Protein AF-A0A7R7DJ09-F1 (afdb_monomer_lite)

Foldseek 3Di:
DADLPLDWADQQKWKFQCQPQAPVRVPHHTWTWHFRDWAADPPDRQWIWTWGATPVPGRPDIDIGIGRSSRIRIDPHPDD

Organism: NCBI:txid227318

Radius of gyration: 11.44 Å; chains: 1; bounding box: 32×28×27 Å

Sequence (80 aa):
MVAMTGVIPRPGDVVHILQGASWLFADREIRRFRVWRAEALPGQSGWCELTGWDLDANPQTLITYDLLVAGLIIRPGDQW

pLDDT: mean 77.98, std 14.67, range [28.09, 92.62]

Secondary structure (DSSP, 8-state):
------SPPPTTPEEEE-TTSSGGGTTSPPEEEEEEEEEEPTTSTTEEEEEEEETTTEEEEEEEEEEEGGGEEEETT---

Structure (mmCIF, N/CA/C/O backbone):
data_AF-A0A7R7DJ09-F1
#
_entry.id   AF-A0A7R7DJ09-F1
#
loop_
_atom_site.group_PDB
_atom_site.id
_atom_site.type_symbol
_atom_site.label_atom_id
_atom_site.label_alt_id
_atom_site.label_comp_id
_atom_site.label_asym_id
_atom_site.label_entity_id
_atom_site.label_seq_id
_atom_site.pdbx_PDB_ins_code
_atom_site.Car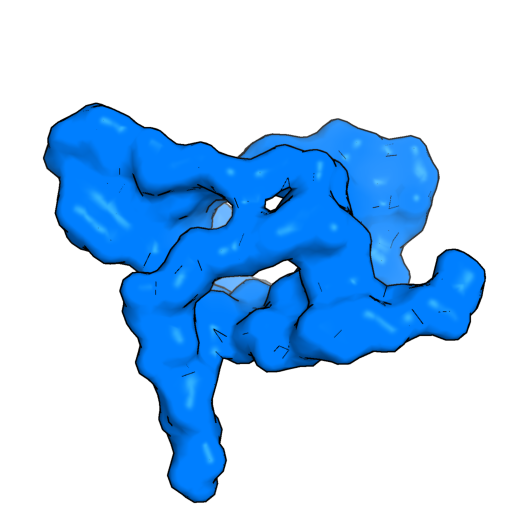tn_x
_atom_site.Cartn_y
_atom_site.Cartn_z
_atom_site.occupancy
_atom_site.B_iso_or_equiv
_atom_site.auth_seq_id
_atom_site.auth_comp_id
_atom_site.auth_asym_id
_atom_site.auth_atom_id
_atom_site.pdbx_PDB_model_num
ATOM 1 N N . MET A 1 1 ? -16.669 -2.599 -14.032 1.00 28.09 1 MET A N 1
ATOM 2 C CA . MET A 1 1 ? -16.976 -2.558 -12.587 1.00 28.09 1 MET A CA 1
ATOM 3 C C . MET A 1 1 ? -15.656 -2.774 -11.857 1.00 28.09 1 MET A C 1
ATOM 5 O O . MET A 1 1 ? -15.101 -3.855 -11.981 1.00 28.09 1 MET A O 1
ATOM 9 N N . VAL A 1 2 ? -15.080 -1.734 -11.247 1.00 34.25 2 VAL A N 1
ATOM 10 C CA . VAL A 1 2 ? -13.813 -1.829 -10.497 1.00 34.25 2 VAL A CA 1
ATOM 11 C C . VAL A 1 2 ? -14.184 -1.991 -9.030 1.00 34.25 2 VAL A C 1
ATOM 13 O O . VAL A 1 2 ? -14.901 -1.152 -8.491 1.00 34.25 2 VAL A O 1
ATOM 16 N N . ALA A 1 3 ? -13.768 -3.089 -8.404 1.00 35.59 3 ALA A N 1
ATOM 17 C CA . ALA A 1 3 ? -13.981 -3.285 -6.979 1.00 35.59 3 ALA A CA 1
ATOM 18 C C . ALA A 1 3 ? -13.043 -2.337 -6.218 1.00 35.59 3 ALA A C 1
ATOM 20 O O . ALA A 1 3 ? -11.839 -2.572 -6.168 1.00 35.59 3 ALA A O 1
ATOM 21 N N . MET A 1 4 ? -13.590 -1.255 -5.656 1.00 49.34 4 MET A N 1
ATOM 22 C CA . MET A 1 4 ? -12.914 -0.495 -4.605 1.00 49.34 4 MET A CA 1
ATOM 23 C C . MET A 1 4 ? -12.884 -1.394 -3.375 1.00 49.34 4 MET A C 1
ATOM 25 O O . MET A 1 4 ? -13.895 -1.592 -2.699 1.00 49.34 4 MET A O 1
ATOM 29 N N . THR A 1 5 ? -11.748 -2.030 -3.131 1.00 54.66 5 THR A N 1
ATOM 30 C CA . THR A 1 5 ? -11.594 -2.913 -1.985 1.00 54.66 5 THR A CA 1
ATOM 31 C C . THR A 1 5 ? -11.352 -2.026 -0.775 1.00 54.66 5 THR A C 1
ATOM 33 O O . THR A 1 5 ? -10.246 -1.533 -0.606 1.00 54.66 5 THR A O 1
ATOM 36 N N . GLY A 1 6 ? -12.366 -1.804 0.070 1.00 61.72 6 GLY A N 1
ATOM 37 C CA . GLY A 1 6 ? -12.232 -1.168 1.394 1.00 61.72 6 GLY A CA 1
ATOM 38 C C . GLY A 1 6 ? -11.399 -2.003 2.382 1.00 61.72 6 GLY A C 1
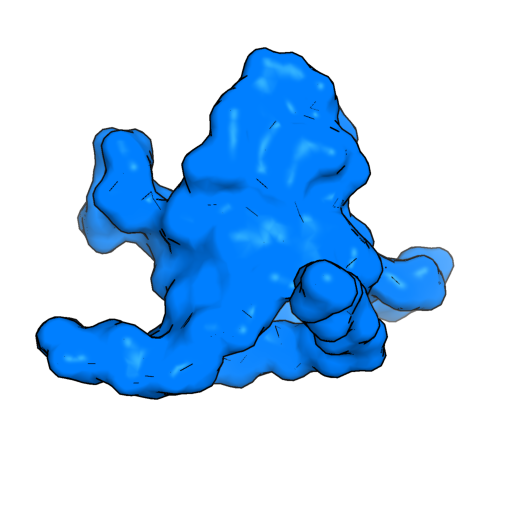ATOM 39 O O . GLY A 1 6 ? -11.754 -2.133 3.547 1.00 61.72 6 GLY A O 1
ATOM 40 N N . VAL A 1 7 ? -10.342 -2.644 1.889 1.00 79.00 7 VAL A N 1
ATOM 41 C CA . VAL A 1 7 ? -9.522 -3.659 2.538 1.00 79.00 7 VAL A CA 1
ATOM 42 C C . VAL A 1 7 ? -8.088 -3.159 2.527 1.00 79.00 7 VAL A C 1
ATOM 44 O O . VAL A 1 7 ? -7.610 -2.667 1.511 1.00 79.00 7 VAL A O 1
ATOM 47 N N . ILE A 1 8 ? -7.399 -3.294 3.654 1.00 84.94 8 ILE A N 1
ATOM 48 C CA . ILE A 1 8 ? -5.993 -2.906 3.761 1.00 84.94 8 ILE A CA 1
ATOM 49 C C . ILE A 1 8 ? -5.140 -3.919 2.973 1.00 84.94 8 ILE A C 1
ATOM 51 O O . ILE A 1 8 ? -5.295 -5.126 3.196 1.00 84.94 8 ILE A O 1
ATOM 55 N N . PRO A 1 9 ? -4.261 -3.462 2.063 1.00 87.81 9 PRO A N 1
ATOM 56 C CA . PRO A 1 9 ? -3.368 -4.332 1.296 1.00 87.81 9 PRO A CA 1
ATOM 57 C C . PRO A 1 9 ? -2.433 -5.154 2.186 1.00 87.81 9 PRO A C 1
ATOM 59 O O . PRO A 1 9 ? -2.042 -4.715 3.265 1.00 87.81 9 PRO A O 1
ATOM 62 N N . ARG A 1 10 ? -2.038 -6.347 1.745 1.00 89.25 10 ARG A N 1
ATOM 63 C CA . ARG A 1 10 ? -1.105 -7.208 2.483 1.00 89.25 10 ARG A CA 1
ATOM 64 C C . ARG A 1 10 ? 0.326 -7.044 1.970 1.00 89.25 10 ARG A C 1
ATOM 66 O O . ARG A 1 10 ? 0.519 -6.704 0.803 1.00 89.25 10 ARG A O 1
ATOM 73 N N . PRO A 1 11 ? 1.345 -7.338 2.800 1.00 90.88 11 PRO A N 1
ATOM 74 C CA . PRO A 1 11 ? 2.717 -7.479 2.322 1.00 90.88 11 PRO A CA 1
ATOM 75 C C . PRO A 1 11 ? 2.798 -8.418 1.110 1.00 90.88 11 PRO A C 1
ATOM 77 O O . PRO A 1 11 ? 2.256 -9.523 1.136 1.00 90.88 11 PRO A O 1
ATOM 80 N N . GLY A 1 12 ? 3.473 -7.971 0.055 1.00 88.75 12 GLY A N 1
ATOM 81 C CA . GLY A 1 12 ? 3.606 -8.667 -1.224 1.00 88.75 12 GLY A CA 1
ATOM 82 C C . GLY A 1 12 ? 2.552 -8.295 -2.271 1.00 88.75 12 GLY A C 1
ATOM 83 O O . GLY A 1 12 ? 2.794 -8.527 -3.457 1.00 88.75 12 GLY A O 1
ATOM 84 N N . ASP A 1 13 ? 1.432 -7.678 -1.890 1.00 90.25 13 ASP A N 1
ATOM 85 C CA . ASP A 1 13 ? 0.440 -7.216 -2.863 1.00 90.25 13 ASP A CA 1
ATOM 86 C C . ASP A 1 13 ? 1.022 -6.118 -3.759 1.00 90.25 13 ASP A C 1
ATOM 88 O O . ASP A 1 13 ? 1.859 -5.313 -3.338 1.00 90.25 13 ASP A O 1
ATOM 92 N N . VAL A 1 14 ? 0.562 -6.066 -5.008 1.00 89.44 14 VAL A N 1
ATOM 93 C CA . VAL A 1 14 ? 0.791 -4.913 -5.879 1.00 89.44 14 VAL A CA 1
ATOM 94 C C . VAL A 1 14 ? -0.480 -4.083 -5.878 1.00 89.44 14 VAL A C 1
ATOM 96 O O . VAL A 1 14 ? -1.541 -4.548 -6.290 1.00 89.44 14 VAL A O 1
ATOM 99 N N . VAL A 1 15 ? -0.386 -2.845 -5.408 1.00 88.44 15 VAL A N 1
ATOM 100 C CA . VAL A 1 15 ? -1.501 -1.902 -5.423 1.00 88.44 15 VAL A CA 1
ATOM 101 C C . VAL A 1 15 ? -1.335 -0.919 -6.562 1.00 88.44 15 VAL A C 1
ATOM 103 O O . VAL A 1 15 ? -0.246 -0.412 -6.818 1.00 88.44 15 VAL A O 1
ATOM 106 N N . HIS A 1 16 ? -2.429 -0.658 -7.261 1.00 87.62 16 HIS A N 1
ATOM 107 C CA . HIS A 1 16 ? -2.511 0.434 -8.212 1.00 87.62 16 HIS A CA 1
ATOM 108 C C . HIS A 1 16 ? -3.139 1.622 -7.486 1.00 87.62 16 HIS A C 1
ATOM 110 O O . HIS A 1 16 ? -4.312 1.575 -7.107 1.00 87.62 16 HIS A O 1
ATOM 116 N N . ILE A 1 17 ? -2.335 2.655 -7.258 1.00 84.25 17 ILE A N 1
ATOM 117 C CA . ILE A 1 17 ? -2.725 3.884 -6.573 1.00 84.25 17 ILE A CA 1
ATOM 118 C C . ILE A 1 17 ? -3.383 4.792 -7.610 1.00 84.25 17 ILE A C 1
ATOM 120 O O . ILE A 1 17 ? -2.725 5.227 -8.557 1.00 84.25 17 ILE A O 1
ATOM 124 N N . LEU A 1 18 ? -4.685 5.037 -7.461 1.00 80.69 18 LEU A N 1
ATOM 125 C CA . LEU A 1 18 ? -5.439 5.903 -8.364 1.00 80.69 18 LEU A CA 1
ATOM 126 C C . LEU A 1 18 ? -5.153 7.385 -8.092 1.00 80.69 18 LEU A C 1
ATOM 128 O O . LEU A 1 18 ? -4.779 7.781 -6.985 1.00 80.69 18 LEU A O 1
ATOM 132 N N . GLN A 1 19 ? -5.398 8.216 -9.104 1.00 72.62 19 GLN A N 1
ATOM 133 C CA . GLN A 1 19 ? -5.373 9.668 -8.958 1.00 72.62 19 GLN A CA 1
ATOM 134 C C . GLN A 1 19 ? -6.335 10.094 -7.834 1.00 72.62 19 GLN A C 1
ATOM 136 O O . GLN A 1 19 ? -7.493 9.676 -7.805 1.00 72.62 19 GLN A O 1
ATOM 141 N N . GLY A 1 20 ? -5.842 10.886 -6.879 1.00 70.12 20 GLY A N 1
ATOM 142 C CA . GLY A 1 20 ? -6.619 11.323 -5.712 1.00 70.12 20 GLY A CA 1
ATOM 143 C C . GLY A 1 20 ? -6.689 10.324 -4.547 1.00 70.12 20 GLY A C 1
ATOM 144 O O . GLY A 1 20 ? -7.240 10.665 -3.504 1.00 70.12 20 GLY A O 1
ATOM 145 N N . ALA A 1 21 ? -6.082 9.134 -4.659 1.00 73.88 21 ALA A N 1
ATOM 146 C CA . ALA A 1 21 ? -5.893 8.229 -3.517 1.00 73.88 21 ALA A CA 1
ATOM 147 C C . ALA A 1 21 ? -4.887 8.781 -2.489 1.00 73.88 21 ALA A C 1
ATOM 149 O O . ALA A 1 21 ? -4.847 8.330 -1.350 1.00 73.88 21 ALA A O 1
ATOM 150 N N . SER A 1 22 ? -4.088 9.773 -2.886 1.00 71.88 22 SER A N 1
ATOM 151 C CA . SER A 1 22 ? -3.238 10.573 -2.009 1.00 71.88 22 SER A CA 1
ATOM 152 C C . SER A 1 22 ? -3.305 12.032 -2.420 1.00 71.88 22 SER A C 1
ATOM 154 O O . SER A 1 22 ? -3.343 12.343 -3.612 1.00 71.88 22 SER A O 1
ATOM 156 N N . TRP A 1 23 ? -3.176 12.922 -1.442 1.00 64.12 23 TRP A N 1
ATOM 157 C CA . TRP A 1 23 ? -2.942 14.347 -1.674 1.00 64.12 23 TRP A CA 1
ATOM 158 C C . TRP A 1 23 ? -1.642 14.595 -2.457 1.00 64.12 23 TRP A C 1
ATOM 160 O O . TRP A 1 23 ? -1.565 15.533 -3.242 1.00 64.12 23 TRP A O 1
ATOM 170 N N . LEU A 1 24 ? -0.645 13.713 -2.307 1.00 63.38 24 LEU A N 1
ATOM 171 C CA . LEU A 1 24 ? 0.642 13.791 -3.010 1.00 63.38 24 LEU A CA 1
ATOM 172 C C . LEU A 1 24 ? 0.553 13.394 -4.494 1.00 63.38 24 LEU A C 1
ATOM 174 O O . LEU A 1 24 ? 1.448 13.717 -5.276 1.00 63.38 24 LEU A O 1
ATOM 178 N N . PHE A 1 25 ? -0.511 12.689 -4.886 1.00 62.66 25 PHE A N 1
ATOM 179 C CA . PHE A 1 25 ? -0.693 12.127 -6.229 1.00 62.66 25 PHE A CA 1
ATOM 180 C C . PHE A 1 25 ? -1.956 12.639 -6.924 1.00 62.66 25 PHE A C 1
ATOM 182 O O . PHE A 1 25 ? -2.403 12.034 -7.896 1.00 62.66 25 PHE A O 1
ATOM 189 N N . ALA A 1 26 ? -2.529 13.753 -6.455 1.00 58.47 26 ALA A N 1
ATOM 190 C CA . ALA A 1 26 ? -3.732 14.343 -7.043 1.00 58.47 26 ALA A CA 1
ATOM 191 C C . ALA A 1 26 ? -3.585 14.643 -8.551 1.00 58.47 26 ALA A C 1
ATOM 193 O O . ALA A 1 26 ? -4.577 14.584 -9.271 1.00 58.47 26 ALA A O 1
ATOM 194 N N . ASP A 1 27 ? -2.352 14.843 -9.035 1.00 57.81 27 ASP A N 1
ATOM 195 C CA . ASP A 1 27 ? -2.043 15.204 -10.427 1.00 57.81 27 ASP A CA 1
ATOM 196 C C . ASP A 1 27 ? -1.234 14.140 -11.200 1.00 57.81 27 ASP A C 1
ATOM 198 O O . ASP A 1 27 ? -0.678 14.440 -12.257 1.00 57.81 27 ASP A O 1
ATOM 202 N N . ARG A 1 28 ? -1.092 12.905 -10.690 1.00 58.69 28 ARG A N 1
ATOM 203 C CA . ARG A 1 28 ? -0.267 11.861 -11.339 1.00 58.69 28 ARG A CA 1
ATOM 204 C C . ARG A 1 28 ? -1.087 10.650 -11.796 1.00 58.69 28 ARG A C 1
ATOM 206 O O . ARG A 1 28 ? -2.091 10.306 -11.181 1.00 58.69 28 ARG A O 1
ATOM 213 N N . GLU A 1 29 ? -0.626 10.016 -12.882 1.00 67.06 29 GLU A N 1
ATOM 214 C CA . GLU A 1 29 ? -1.159 8.753 -13.418 1.00 67.06 29 GLU A CA 1
ATOM 215 C C . GLU A 1 29 ? -1.165 7.618 -12.377 1.00 67.06 29 GLU A C 1
ATOM 217 O O . GLU A 1 29 ? -0.513 7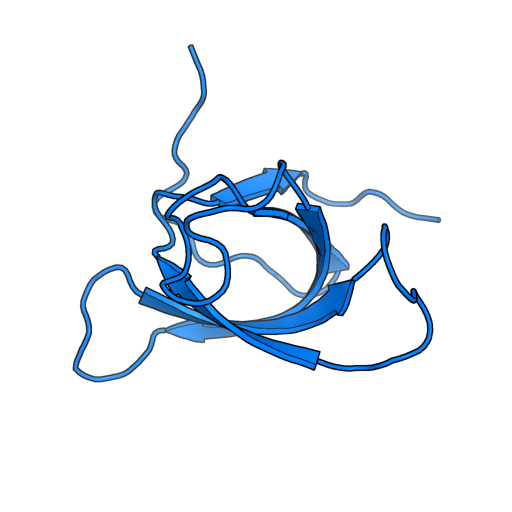.701 -11.333 1.00 67.06 29 GLU A O 1
ATOM 222 N N . ILE A 1 30 ? -1.890 6.536 -12.693 1.00 73.00 30 ILE A N 1
ATOM 223 C CA . ILE A 1 30 ? -1.981 5.324 -11.868 1.00 73.00 30 ILE A CA 1
ATOM 224 C C . ILE A 1 30 ? -0.579 4.751 -11.629 1.00 73.00 30 ILE A C 1
ATOM 226 O O . ILE A 1 30 ? 0.090 4.362 -12.583 1.00 73.00 30 ILE A O 1
ATOM 230 N N . ARG A 1 31 ? -0.171 4.646 -10.359 1.00 80.50 31 ARG A N 1
ATOM 231 C CA . ARG A 1 31 ? 1.128 4.073 -9.962 1.00 80.50 31 ARG A CA 1
ATOM 232 C C . ARG A 1 31 ? 0.990 2.662 -9.433 1.00 80.50 31 ARG A C 1
ATOM 234 O O . ARG A 1 31 ? 0.085 2.388 -8.649 1.00 80.50 31 ARG A O 1
ATOM 241 N N . ARG A 1 32 ? 1.921 1.789 -9.796 1.00 88.12 32 ARG A N 1
ATOM 242 C CA . ARG A 1 32 ? 2.056 0.442 -9.246 1.00 88.12 32 ARG A CA 1
ATOM 243 C C . ARG A 1 32 ? 3.024 0.461 -8.082 1.00 88.12 32 ARG A C 1
ATOM 245 O O . ARG A 1 32 ? 4.178 0.861 -8.212 1.00 88.12 32 ARG A O 1
ATOM 252 N N . PHE A 1 33 ? 2.554 -0.023 -6.948 1.00 88.56 33 PHE A N 1
ATOM 253 C CA . PHE A 1 33 ? 3.318 -0.026 -5.722 1.00 88.56 33 PHE A CA 1
ATOM 254 C C . PHE A 1 33 ? 3.29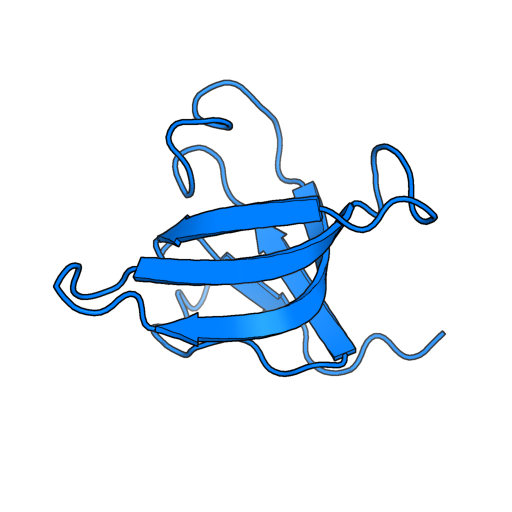1 -1.409 -5.084 1.00 88.56 33 PHE A C 1
ATOM 256 O O . PHE A 1 33 ? 2.228 -1.978 -4.844 1.00 88.56 33 PHE A O 1
ATOM 263 N N . ARG A 1 34 ? 4.470 -1.965 -4.819 1.0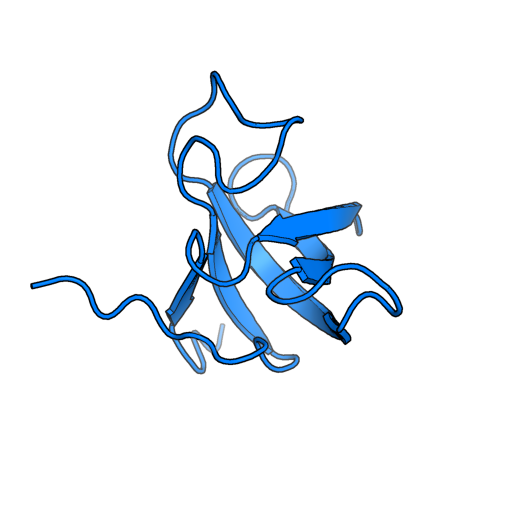0 91.31 34 ARG A N 1
ATOM 264 C CA . ARG A 1 34 ? 4.637 -3.247 -4.135 1.00 91.31 34 ARG A CA 1
ATOM 265 C C . ARG A 1 34 ? 4.606 -3.004 -2.638 1.00 91.31 34 ARG A C 1
ATOM 267 O O . ARG A 1 34 ? 5.486 -2.332 -2.112 1.00 91.31 34 ARG A O 1
ATOM 274 N N . VAL A 1 35 ? 3.629 -3.580 -1.954 1.00 91.00 35 VAL A N 1
ATOM 275 C CA . VAL A 1 35 ? 3.435 -3.398 -0.517 1.00 91.00 35 VAL A CA 1
ATOM 276 C C . VAL A 1 35 ? 4.473 -4.207 0.252 1.00 91.00 35 VAL A C 1
ATOM 278 O O . VAL A 1 35 ? 4.585 -5.418 0.086 1.00 91.00 35 VAL A O 1
ATOM 281 N N . TRP A 1 36 ? 5.212 -3.541 1.128 1.00 92.62 36 TRP A N 1
ATOM 282 C CA . TRP A 1 36 ? 6.021 -4.171 2.169 1.00 92.62 36 TRP A CA 1
ATOM 283 C C . TRP A 1 36 ? 5.245 -4.258 3.485 1.00 92.62 36 TRP A C 1
ATOM 285 O O . TRP A 1 36 ? 5.244 -5.291 4.148 1.00 92.62 36 TRP A O 1
ATOM 295 N N . ARG A 1 37 ? 4.550 -3.176 3.845 1.00 92.31 37 ARG A N 1
ATOM 296 C CA . ARG A 1 37 ? 3.720 -3.056 5.047 1.00 92.31 37 ARG A CA 1
ATOM 297 C C . ARG A 1 37 ? 2.554 -2.123 4.744 1.00 92.31 37 ARG A C 1
ATOM 299 O O . ARG A 1 37 ? 2.734 -1.143 4.027 1.00 92.31 37 ARG A O 1
ATOM 306 N N . ALA A 1 38 ? 1.384 -2.415 5.294 1.00 90.69 38 ALA A N 1
ATOM 307 C CA . ALA A 1 38 ? 0.268 -1.483 5.282 1.00 90.69 38 ALA A CA 1
ATOM 308 C C . ALA A 1 38 ? -0.486 -1.548 6.610 1.00 90.69 38 ALA A C 1
ATOM 310 O O . ALA A 1 38 ? -0.755 -2.639 7.118 1.00 90.69 38 ALA A O 1
ATOM 311 N N . GLU A 1 39 ? -0.816 -0.388 7.169 1.00 91.12 39 GLU A N 1
ATOM 312 C CA . GLU A 1 39 ? -1.492 -0.261 8.460 1.00 91.12 39 GLU A CA 1
ATOM 313 C C . GLU A 1 39 ? -2.587 0.796 8.397 1.00 91.12 39 GLU A C 1
ATOM 315 O O . GLU A 1 39 ? -2.447 1.810 7.723 1.00 91.12 39 GLU A O 1
ATOM 320 N N . ALA A 1 40 ? -3.697 0.568 9.098 1.00 86.69 40 ALA A N 1
ATOM 321 C CA . ALA A 1 40 ? -4.747 1.575 9.210 1.00 86.69 40 ALA A CA 1
ATOM 322 C C . ALA A 1 40 ? -4.213 2.798 9.964 1.00 86.69 40 ALA A C 1
ATOM 324 O O . ALA A 1 40 ? -3.609 2.640 11.025 1.00 86.69 40 ALA A O 1
ATOM 325 N N . LEU A 1 41 ? -4.495 4.005 9.471 1.00 85.69 41 LEU A N 1
ATOM 326 C CA . LEU A 1 41 ? -4.121 5.224 10.183 1.00 85.69 41 LEU A CA 1
ATOM 327 C C . LEU A 1 41 ? -5.088 5.470 11.354 1.00 85.69 41 LEU A C 1
ATOM 329 O O . LEU A 1 41 ? -6.288 5.682 11.130 1.00 85.69 41 LEU A O 1
ATOM 333 N N . PRO A 1 42 ? -4.612 5.470 12.614 1.00 79.31 42 PRO A N 1
ATOM 334 C CA . PRO A 1 42 ? -5.471 5.751 13.755 1.00 79.31 42 PRO A CA 1
ATOM 335 C C . PRO A 1 42 ? -5.986 7.194 13.672 1.00 79.31 42 PRO A C 1
ATOM 337 O O . PRO A 1 42 ? -5.215 8.145 13.592 1.00 79.31 42 PRO A O 1
ATOM 340 N N . GLY A 1 43 ? -7.311 7.357 13.682 1.00 79.81 43 GLY A N 1
ATOM 341 C CA . GLY A 1 43 ? -7.968 8.667 13.603 1.00 79.81 43 GLY A CA 1
ATOM 342 C C . GLY A 1 43 ? -8.387 9.110 12.197 1.00 79.81 43 GLY A C 1
ATOM 343 O O . GLY A 1 43 ? -9.091 10.111 12.085 1.00 79.81 43 GLY A O 1
ATOM 344 N N . GLN A 1 44 ? -8.044 8.363 11.139 1.00 79.62 44 GLN A N 1
ATOM 345 C CA . GLN A 1 44 ? -8.498 8.642 9.771 1.00 79.62 44 GLN A CA 1
ATOM 346 C C . GLN A 1 44 ? -9.171 7.410 9.158 1.00 79.62 44 GLN A C 1
ATOM 348 O O . GLN A 1 44 ? -8.539 6.542 8.560 1.00 79.62 44 GLN A O 1
ATOM 353 N N . SER A 1 45 ? -10.494 7.329 9.321 1.00 80.44 45 SER A N 1
ATOM 354 C CA . SER A 1 45 ? -11.276 6.199 8.813 1.00 80.44 45 SER A CA 1
ATOM 355 C C . SER A 1 45 ? -11.147 6.075 7.293 1.00 80.44 45 SER A C 1
ATOM 357 O O . SER A 1 45 ? -11.357 7.045 6.565 1.00 80.44 45 SER A O 1
ATOM 359 N N . GLY A 1 46 ? -10.798 4.879 6.816 1.00 82.19 46 GLY A N 1
ATOM 360 C CA . GLY A 1 46 ? -10.604 4.604 5.391 1.00 82.19 46 GLY A CA 1
ATOM 361 C C . GLY A 1 46 ? -9.221 4.966 4.846 1.00 82.19 46 GLY A C 1
ATOM 362 O O . GLY A 1 46 ? -9.001 4.785 3.650 1.00 82.19 46 GLY A O 1
ATOM 363 N N . TRP A 1 47 ? -8.295 5.431 5.690 1.00 86.81 47 TRP A N 1
ATOM 364 C CA . TRP A 1 47 ? -6.903 5.686 5.320 1.00 86.81 47 TRP A CA 1
ATOM 365 C C . TRP A 1 47 ? -5.970 4.609 5.867 1.00 86.81 47 TRP A C 1
ATOM 367 O O . TRP A 1 47 ? -6.183 4.058 6.952 1.00 86.81 47 TRP A O 1
ATOM 377 N N . CYS A 1 48 ? -4.915 4.325 5.115 1.00 88.69 48 CYS A N 1
ATOM 378 C CA . CYS A 1 48 ? -3.823 3.472 5.543 1.00 88.69 48 CYS A CA 1
ATOM 379 C C . CYS A 1 48 ? -2.472 4.115 5.234 1.00 88.69 48 CYS A C 1
ATOM 381 O O . CYS A 1 48 ? -2.297 4.739 4.187 1.00 88.69 48 CYS A O 1
ATOM 383 N N . GLU A 1 49 ? -1.516 3.901 6.127 1.00 90.44 49 GLU A N 1
ATOM 384 C CA . GLU A 1 49 ? -0.104 4.081 5.835 1.00 90.44 49 GLU A CA 1
ATOM 385 C C . GLU A 1 49 ? 0.352 2.866 5.030 1.00 90.44 49 GLU A C 1
ATOM 387 O O . GLU A 1 49 ? 0.070 1.722 5.395 1.00 90.44 49 GLU A O 1
ATOM 392 N N . LEU A 1 50 ? 1.030 3.105 3.916 1.00 89.56 50 LEU A N 1
ATOM 393 C CA . LEU A 1 50 ? 1.468 2.078 2.990 1.00 89.56 50 LEU A CA 1
ATOM 394 C C . LEU A 1 50 ? 2.954 2.275 2.691 1.00 89.56 50 LEU A C 1
ATOM 396 O O . LEU A 1 50 ? 3.356 3.271 2.093 1.00 89.56 50 LEU A O 1
ATOM 400 N N . THR A 1 51 ? 3.772 1.314 3.112 1.00 92.19 51 THR A N 1
ATOM 401 C CA . THR A 1 51 ? 5.225 1.293 2.914 1.00 92.19 51 THR A CA 1
ATOM 402 C C . THR A 1 51 ? 5.600 0.209 1.919 1.00 92.19 51 THR A C 1
ATOM 404 O O . THR A 1 51 ? 5.054 -0.895 1.964 1.00 92.19 51 THR A O 1
ATOM 407 N N . GLY A 1 52 ? 6.552 0.487 1.033 1.00 92.62 52 GLY A N 1
ATOM 408 C CA . GLY A 1 52 ? 6.937 -0.431 -0.036 1.00 92.62 52 GLY A CA 1
ATOM 409 C C . GLY A 1 52 ? 7.677 0.255 -1.179 1.00 92.62 52 GLY A C 1
ATOM 410 O O . GLY A 1 52 ? 8.330 1.273 -0.963 1.00 92.62 52 GLY A O 1
ATOM 411 N N . TRP A 1 53 ? 7.592 -0.302 -2.384 1.00 90.56 53 TRP A N 1
ATOM 412 C CA . TRP A 1 53 ? 8.376 0.151 -3.535 1.00 90.56 53 TRP A CA 1
ATOM 413 C C . TRP A 1 53 ? 7.491 0.630 -4.676 1.00 90.56 53 TRP A C 1
ATOM 415 O O . TRP A 1 53 ? 6.561 -0.068 -5.082 1.00 90.56 53 TRP A O 1
ATOM 425 N N . ASP A 1 54 ? 7.828 1.789 -5.236 1.00 88.38 54 ASP A N 1
ATOM 426 C CA . ASP A 1 54 ? 7.226 2.290 -6.470 1.00 88.38 54 ASP A CA 1
ATOM 427 C C . ASP A 1 54 ? 7.855 1.567 -7.669 1.00 88.38 54 ASP A C 1
ATOM 429 O O . ASP A 1 54 ? 9.038 1.740 -7.970 1.00 88.38 54 ASP A O 1
ATOM 433 N N . LEU A 1 55 ? 7.060 0.737 -8.343 1.00 87.25 55 LEU A N 1
ATOM 434 C CA . LEU A 1 55 ? 7.520 -0.093 -9.455 1.00 87.25 55 LEU A CA 1
ATOM 435 C C . LEU A 1 55 ? 7.663 0.686 -10.768 1.00 87.25 55 LEU A C 1
ATOM 437 O O . LEU A 1 55 ? 8.294 0.179 -11.693 1.00 87.25 55 LEU A O 1
ATOM 441 N N . ASP A 1 56 ? 7.088 1.887 -10.864 1.00 83.44 56 ASP A N 1
ATOM 442 C CA . ASP A 1 56 ? 7.118 2.701 -12.080 1.00 83.44 56 ASP A CA 1
ATOM 443 C C . ASP A 1 56 ? 8.225 3.766 -12.034 1.00 83.44 56 ASP A C 1
ATOM 445 O O . ASP A 1 56 ? 8.768 4.132 -13.074 1.00 83.44 56 ASP A O 1
ATOM 449 N N . ALA A 1 57 ? 8.584 4.258 -10.842 1.00 78.88 57 ALA A N 1
ATOM 450 C CA . ALA A 1 57 ? 9.616 5.284 -10.678 1.00 78.88 57 ALA A CA 1
ATOM 451 C C . ALA A 1 57 ? 10.989 4.719 -10.284 1.00 78.88 57 ALA A C 1
ATOM 453 O O . ALA A 1 57 ? 11.990 5.016 -10.937 1.00 78.88 57 ALA A O 1
ATOM 454 N N . ASN A 1 58 ? 11.062 3.952 -9.191 1.00 79.88 58 ASN A N 1
ATOM 455 C CA . ASN A 1 58 ? 12.314 3.377 -8.705 1.00 79.88 58 ASN A CA 1
ATOM 456 C C . ASN A 1 58 ? 12.044 2.160 -7.798 1.00 79.88 58 ASN A C 1
ATOM 458 O O . ASN A 1 58 ? 11.825 2.333 -6.594 1.00 79.88 58 ASN A O 1
ATOM 462 N N . PRO A 1 59 ? 12.135 0.927 -8.329 1.00 78.25 59 PRO A N 1
ATOM 463 C CA . PRO A 1 59 ? 11.766 -0.280 -7.592 1.00 78.25 59 PRO A CA 1
ATOM 464 C C . PRO A 1 59 ? 12.727 -0.631 -6.445 1.00 78.25 59 PRO A C 1
ATOM 466 O O . PRO A 1 59 ? 12.495 -1.605 -5.738 1.00 78.25 59 PRO A O 1
ATOM 469 N N . GLN A 1 60 ? 13.811 0.127 -6.248 1.00 80.62 60 GLN A N 1
ATOM 470 C CA . GLN A 1 60 ? 14.815 -0.142 -5.214 1.00 80.62 60 GLN A CA 1
ATOM 471 C C . GLN A 1 60 ? 14.701 0.778 -3.992 1.00 80.62 60 GLN A C 1
ATOM 473 O O . GLN A 1 60 ? 15.358 0.538 -2.980 1.00 80.62 60 GLN A O 1
ATOM 478 N N . THR A 1 61 ? 13.877 1.827 -4.054 1.00 84.81 61 THR A N 1
ATOM 479 C CA . THR A 1 61 ? 13.689 2.755 -2.932 1.00 84.81 61 THR A CA 1
ATOM 480 C C . THR A 1 61 ? 12.434 2.398 -2.152 1.00 84.81 61 THR A C 1
ATOM 482 O O . THR A 1 61 ? 11.346 2.336 -2.719 1.00 84.81 61 THR A O 1
ATOM 485 N N . L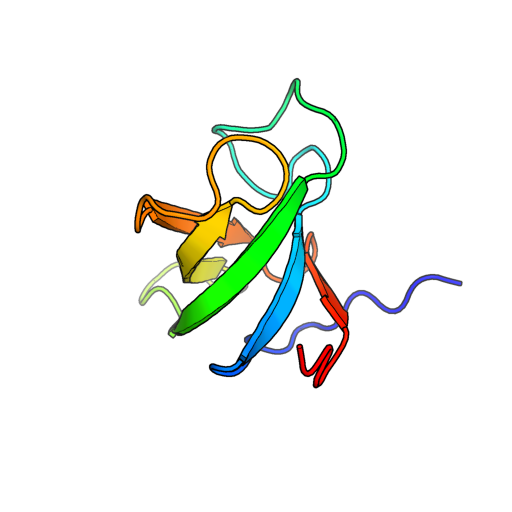EU A 1 62 ? 12.594 2.188 -0.844 1.00 87.81 62 LEU A N 1
ATOM 486 C CA . LEU A 1 62 ? 11.470 2.029 0.069 1.00 87.81 62 LEU A CA 1
ATOM 487 C C . LEU A 1 62 ? 10.863 3.407 0.360 1.00 87.81 62 LEU A C 1
ATOM 489 O O . LEU A 1 62 ? 11.573 4.322 0.780 1.00 87.81 62 LEU A O 1
ATOM 493 N N . ILE A 1 63 ? 9.564 3.555 0.129 1.00 88.06 63 ILE A N 1
ATOM 494 C CA . ILE A 1 63 ? 8.815 4.799 0.314 1.00 88.06 63 ILE A CA 1
ATOM 495 C C . ILE A 1 63 ? 7.577 4.500 1.165 1.00 88.06 63 ILE A C 1
ATOM 497 O O . ILE A 1 63 ? 7.050 3.389 1.114 1.00 88.06 63 ILE A O 1
ATOM 501 N N . THR A 1 64 ? 7.121 5.476 1.947 1.00 89.44 64 THR A N 1
ATOM 502 C CA . THR A 1 64 ? 5.890 5.396 2.745 1.00 89.44 64 THR A CA 1
ATOM 503 C C . THR A 1 64 ? 4.910 6.475 2.299 1.00 89.44 64 THR A C 1
ATOM 505 O O . THR A 1 64 ? 5.315 7.618 2.081 1.00 89.44 64 THR A O 1
ATOM 508 N N . TYR A 1 65 ? 3.632 6.112 2.180 1.00 85.19 65 TYR A N 1
ATOM 509 C CA . TYR A 1 65 ? 2.546 7.008 1.794 1.00 85.19 65 TYR A CA 1
ATOM 510 C C . TYR A 1 65 ? 1.325 6.850 2.694 1.00 85.19 65 TYR A C 1
ATOM 512 O O . TYR A 1 65 ? 0.925 5.729 2.995 1.00 85.19 65 TYR A O 1
ATOM 520 N N . ASP A 1 66 ? 0.663 7.966 2.989 1.00 87.44 66 ASP A N 1
ATOM 521 C CA . ASP A 1 66 ? -0.696 7.969 3.529 1.00 87.44 66 ASP A CA 1
ATOM 522 C C . ASP A 1 66 ? -1.691 7.958 2.366 1.00 87.44 66 ASP A C 1
ATOM 524 O O . ASP A 1 66 ? -1.721 8.882 1.539 1.00 87.44 66 ASP A O 1
ATOM 528 N N . LEU A 1 67 ? -2.478 6.886 2.275 1.00 84.94 67 LEU A N 1
ATOM 529 C CA . LEU A 1 67 ? -3.362 6.611 1.145 1.00 84.94 67 LEU A CA 1
ATOM 530 C C . LEU A 1 67 ? -4.789 6.311 1.603 1.00 84.94 67 LEU A C 1
ATOM 532 O O . LEU A 1 67 ? -5.018 5.587 2.571 1.00 84.94 67 LEU A O 1
ATOM 536 N N . LEU A 1 68 ? -5.761 6.808 0.845 1.00 83.75 68 LEU A N 1
ATOM 537 C CA . LEU A 1 68 ? -7.157 6.425 0.978 1.00 83.75 68 LEU A CA 1
ATOM 538 C C . LEU A 1 68 ? -7.356 5.029 0.375 1.00 83.75 68 LEU A C 1
ATOM 540 O O . LEU A 1 68 ? -7.189 4.837 -0.830 1.00 83.75 68 LEU A O 1
ATOM 544 N N . VAL A 1 69 ? -7.796 4.068 1.190 1.00 80.50 69 VAL A N 1
ATOM 545 C CA . VAL A 1 69 ? -7.976 2.659 0.799 1.00 80.50 69 VAL A CA 1
ATOM 546 C C . VAL A 1 69 ? -8.957 2.510 -0.372 1.00 80.50 69 VAL A C 1
ATOM 548 O O . VAL A 1 69 ? -8.742 1.694 -1.263 1.00 80.50 69 VAL A O 1
ATOM 551 N N . ALA A 1 70 ? -10.003 3.343 -0.434 1.00 77.44 70 ALA A N 1
ATOM 552 C CA . ALA A 1 70 ? -10.972 3.336 -1.536 1.00 77.44 70 ALA A CA 1
ATOM 553 C C . ALA A 1 70 ? -10.361 3.717 -2.900 1.00 77.44 70 ALA A C 1
ATOM 555 O O . ALA A 1 70 ? -10.913 3.373 -3.942 1.00 77.44 70 ALA A O 1
ATOM 556 N N . GLY A 1 71 ? -9.221 4.412 -2.897 1.00 76.38 71 GLY A N 1
ATOM 557 C CA . GLY A 1 71 ? -8.465 4.769 -4.093 1.00 76.38 71 GLY A CA 1
ATOM 558 C C . GLY A 1 71 ? -7.426 3.720 -4.507 1.00 76.38 71 GLY A C 1
ATOM 559 O O . GLY A 1 71 ? -6.624 3.992 -5.399 1.00 76.38 71 GLY A O 1
ATOM 560 N N . LEU A 1 72 ? -7.409 2.546 -3.866 1.00 82.62 72 LEU A N 1
ATOM 561 C CA . LEU A 1 72 ? -6.468 1.467 -4.157 1.00 82.62 72 LEU A CA 1
ATOM 562 C C . LEU A 1 72 ? -7.162 0.330 -4.907 1.00 82.62 72 LEU A C 1
ATOM 564 O O . LEU A 1 72 ? -8.230 -0.140 -4.517 1.00 82.62 72 LEU A O 1
ATOM 568 N N . ILE A 1 73 ? -6.512 -0.162 -5.960 1.00 85.38 73 ILE A N 1
ATOM 569 C CA . ILE A 1 73 ? -6.869 -1.438 -6.587 1.00 85.38 73 ILE A CA 1
ATOM 570 C C . ILE A 1 73 ? -5.796 -2.451 -6.206 1.00 85.38 73 ILE A C 1
ATOM 572 O O . ILE A 1 73 ? -4.645 -2.324 -6.624 1.00 85.38 73 ILE A O 1
ATOM 576 N N . ILE A 1 74 ? -6.171 -3.457 -5.421 1.00 85.81 74 ILE A N 1
ATOM 577 C CA . ILE A 1 74 ? -5.249 -4.486 -4.933 1.00 85.81 74 ILE A CA 1
ATOM 578 C C . ILE A 1 74 ? -5.182 -5.630 -5.943 1.00 85.81 74 ILE A C 1
ATOM 580 O O . ILE A 1 74 ? -6.201 -6.236 -6.281 1.00 85.81 74 ILE A O 1
ATOM 584 N N . ARG A 1 75 ? -3.973 -5.951 -6.405 1.00 83.75 75 ARG A N 1
ATOM 585 C CA . ARG A 1 75 ? -3.671 -7.168 -7.158 1.00 83.75 75 ARG A CA 1
ATOM 586 C C . ARG A 1 75 ? -2.888 -8.119 -6.253 1.00 83.75 75 ARG A C 1
ATOM 588 O O . ARG A 1 75 ? -1.698 -7.887 -6.019 1.00 83.75 75 ARG A O 1
ATOM 595 N N . PRO A 1 76 ? -3.548 -9.151 -5.702 1.00 75.75 76 PRO A N 1
ATOM 596 C CA . PRO A 1 76 ? -2.879 -10.080 -4.813 1.00 75.75 76 PRO A CA 1
ATOM 597 C C . PRO A 1 76 ? -1.840 -10.899 -5.577 1.00 75.75 76 PRO A C 1
ATOM 599 O O . PRO A 1 76 ? -2.141 -11.473 -6.622 1.00 75.75 76 PRO A O 1
ATOM 602 N N . GLY A 1 77 ? -0.630 -10.978 -5.024 1.00 62.62 77 GLY A N 1
ATOM 603 C CA . GLY A 1 77 ? 0.347 -11.994 -5.409 1.00 62.62 77 GLY A CA 1
ATOM 604 C C . GLY A 1 77 ? 0.930 -11.904 -6.821 1.00 62.62 77 GLY A C 1
ATOM 605 O O . GLY A 1 77 ? 1.138 -12.950 -7.429 1.00 62.62 77 GLY A O 1
ATOM 606 N N . ASP A 1 78 ? 1.274 -10.715 -7.326 1.00 56.56 78 ASP A N 1
ATOM 607 C CA . ASP A 1 78 ? 2.154 -10.609 -8.505 1.00 56.56 78 ASP A CA 1
ATOM 608 C C . ASP A 1 78 ? 3.575 -11.075 -8.112 1.00 56.56 78 ASP A C 1
ATOM 610 O O . ASP A 1 78 ? 4.439 -10.295 -7.711 1.00 56.56 78 ASP A O 1
ATOM 614 N N . GLN A 1 79 ? 3.792 -12.388 -8.064 1.00 43.91 79 GLN A N 1
ATOM 615 C CA . GLN A 1 79 ? 5.050 -13.012 -7.655 1.00 43.91 79 GLN A CA 1
ATOM 616 C C . GLN A 1 79 ? 6.034 -12.996 -8.831 1.00 43.91 79 GLN A C 1
ATOM 618 O O . GLN A 1 79 ? 5.913 -13.796 -9.755 1.00 43.91 79 GLN A O 1
ATOM 623 N N . TRP A 1 80 ? 6.997 -12.078 -8.771 1.00 49.72 80 TRP A N 1
ATOM 624 C CA . TRP A 1 80 ? 8.272 -12.143 -9.480 1.00 49.72 80 TRP A CA 1
ATOM 625 C C . TRP A 1 80 ? 9.379 -12.157 -8.434 1.00 49.72 80 TRP A C 1
ATOM 627 O O . TRP A 1 80 ? 9.239 -11.380 -7.453 1.00 49.72 80 TRP A O 1
#